Protein AF-A0A951FAU6-F1 (afdb_monomer_lite)

pLDDT: mean 72.51, std 13.75, range [37.19, 90.5]

Foldseek 3Di:
DPPPDDPVCLVVLLVVLLVVLVVVVVVDPDPDDPPDDDSVVLSVVLSVVVSVQVVVCVVVVDPDDPVVSVVVSVVVSCVSVVNDVVSVVDPPPDDD

Secondary structure (DSSP, 8-state):
--TT--HHHHHHHHHHHHHHHHHHHTTS-----TTSPPHHHHHHHHHHHHHHHHHHHHHTT-SS-HHHHHHHHHHHHHHHTT--THHHHS------

Radius of gyration: 15.75 Å; chains: 1; bounding box: 31×29×56 Å

Sequence (96 aa):
LGKRGDSVFTYRFRQLSEQRYRHLFSRFNKTTSPQEPPVEMQLHYISYAFVGAVLWWLEHDLPFTAEQFTTWLSRLSMTTAGISIEQLLSPSSAPA

Structure (mmCIF, N/CA/C/O backbone):
data_AF-A0A951FAU6-F1
#
_entry.id   AF-A0A951FAU6-F1
#
loop_
_atom_site.group_PDB
_atom_site.id
_atom_site.type_symbol
_atom_site.label_atom_id
_atom_site.label_alt_id
_atom_site.label_comp_id
_atom_site.label_asym_id
_atom_site.label_entity_id
_atom_site.label_seq_id
_atom_site.pdbx_PDB_ins_code
_atom_site.Cartn_x
_atom_site.Cartn_y
_atom_site.Cartn_z
_atom_site.occupancy
_atom_site.B_iso_or_equiv
_atom_site.auth_seq_id
_atom_site.auth_comp_id
_atom_site.auth_asym_id
_atom_site.auth_atom_id
_atom_site.pdbx_PDB_model_num
ATOM 1 N N . LEU A 1 1 ? 1.273 -6.557 -11.125 1.00 55.09 1 LEU A N 1
ATOM 2 C CA . LEU A 1 1 ? 0.413 -5.386 -10.913 1.00 55.09 1 LEU A CA 1
ATOM 3 C C . LEU A 1 1 ? 0.491 -4.572 -12.209 1.00 55.09 1 LEU A C 1
ATOM 5 O O . LEU A 1 1 ? 1.606 -4.284 -12.615 1.00 55.09 1 LEU A O 1
ATOM 9 N N . GLY A 1 2 ? -0.616 -4.445 -12.954 1.00 55.00 2 GLY A N 1
ATOM 10 C CA . GLY A 1 2 ? -0.669 -4.145 -14.407 1.00 55.00 2 GLY A CA 1
ATOM 11 C C . GLY A 1 2 ? -1.235 -5.330 -15.224 1.00 55.00 2 GLY A C 1
ATOM 12 O O . GLY A 1 2 ? -1.531 -6.367 -14.631 1.00 55.00 2 GLY A O 1
ATOM 13 N N . LYS A 1 3 ? -1.345 -5.257 -16.569 1.00 53.16 3 LYS A N 1
ATOM 14 C CA . LYS A 1 3 ? -1.906 -6.343 -17.438 1.00 53.16 3 LYS A CA 1
ATOM 15 C C . LYS A 1 3 ? -1.262 -7.736 -17.259 1.00 53.16 3 LYS A C 1
ATOM 17 O O . LYS A 1 3 ? -1.792 -8.725 -17.749 1.00 53.16 3 LYS A O 1
ATOM 22 N N . ARG A 1 4 ? -0.116 -7.812 -16.573 1.00 57.53 4 ARG A N 1
ATOM 23 C CA . ARG A 1 4 ? 0.638 -9.036 -16.244 1.00 57.53 4 ARG A CA 1
ATOM 24 C C . ARG A 1 4 ? 0.704 -9.325 -14.738 1.00 57.53 4 ARG A C 1
ATOM 26 O O . ARG A 1 4 ? 1.576 -10.051 -14.278 1.00 57.53 4 ARG A O 1
ATOM 33 N N . GLY A 1 5 ? -0.140 -8.684 -13.935 1.00 62.41 5 GLY A N 1
ATOM 34 C CA . GLY A 1 5 ? -0.124 -8.840 -12.490 1.00 62.41 5 GLY A CA 1
ATOM 35 C C . GLY A 1 5 ? -0.702 -10.160 -12.025 1.00 62.41 5 GLY A C 1
ATOM 36 O O . GLY A 1 5 ? -1.867 -10.439 -12.275 1.00 62.41 5 GLY A O 1
ATOM 37 N N . ASP A 1 6 ? 0.100 -10.919 -11.285 1.00 78.00 6 ASP A N 1
ATOM 38 C CA . ASP A 1 6 ? -0.368 -12.110 -10.592 1.00 78.00 6 ASP A CA 1
ATOM 39 C C . ASP A 1 6 ? -1.452 -11.730 -9.559 1.00 78.00 6 ASP A C 1
ATOM 41 O O . ASP A 1 6 ? -1.252 -10.899 -8.661 1.00 78.00 6 ASP A O 1
ATOM 45 N N . SER A 1 7 ? -2.633 -12.325 -9.723 1.00 71.44 7 SER A N 1
ATOM 46 C CA . SER A 1 7 ? -3.776 -12.152 -8.824 1.00 71.44 7 SER 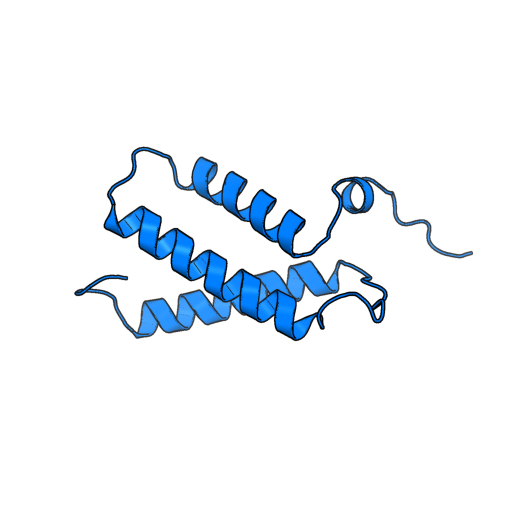A CA 1
ATOM 47 C C . SER A 1 7 ? -3.463 -12.611 -7.395 1.00 71.44 7 SER A C 1
ATOM 49 O O . SER A 1 7 ? -3.884 -11.963 -6.435 1.00 71.44 7 SER A O 1
ATOM 51 N N . VAL A 1 8 ? -2.633 -13.647 -7.238 1.00 77.38 8 VAL A N 1
ATOM 52 C CA . VAL A 1 8 ? -2.156 -14.159 -5.950 1.00 77.38 8 VAL A CA 1
ATOM 53 C C . VAL A 1 8 ? -1.225 -13.150 -5.289 1.00 77.38 8 VAL A C 1
ATOM 55 O O . VAL A 1 8 ? -1.353 -12.892 -4.092 1.00 77.38 8 VAL A O 1
ATOM 58 N N . PHE A 1 9 ? -0.324 -12.530 -6.055 1.00 73.69 9 PHE A N 1
ATOM 59 C CA . PHE A 1 9 ? 0.538 -11.463 -5.541 1.00 73.69 9 PHE A CA 1
ATOM 60 C C . PHE A 1 9 ? -0.289 -10.272 -5.052 1.00 73.69 9 PHE A C 1
ATOM 62 O O . PHE A 1 9 ? -0.074 -9.787 -3.946 1.00 73.69 9 PHE A O 1
ATOM 69 N N . THR A 1 10 ? -1.280 -9.845 -5.836 1.00 71.50 10 THR A N 1
ATOM 70 C CA . THR A 1 10 ? -2.154 -8.711 -5.495 1.00 71.50 10 THR A CA 1
ATOM 71 C C . THR A 1 10 ? -2.961 -8.983 -4.225 1.00 71.50 10 THR A C 1
ATOM 73 O O . THR A 1 10 ? -3.033 -8.135 -3.335 1.00 71.50 10 THR A O 1
ATOM 76 N N . TYR A 1 11 ? -3.520 -10.190 -4.106 1.00 77.12 11 TYR A N 1
ATOM 77 C CA . TYR A 1 11 ? -4.249 -10.626 -2.919 1.00 77.12 11 TYR A CA 1
ATOM 78 C C . TYR A 1 11 ? -3.353 -10.664 -1.672 1.00 77.12 11 TYR A C 1
ATOM 80 O O . TYR A 1 11 ? -3.701 -10.087 -0.642 1.00 77.12 11 TYR A O 1
ATOM 88 N N . ARG A 1 12 ? -2.167 -11.281 -1.769 1.00 80.12 12 ARG A N 1
ATOM 89 C CA . ARG A 1 12 ? -1.209 -11.355 -0.653 1.00 80.12 12 ARG A CA 1
ATOM 90 C C . ARG A 1 12 ? -0.704 -9.980 -0.242 1.00 80.12 12 ARG A C 1
ATOM 92 O O . ARG A 1 12 ? -0.610 -9.698 0.946 1.00 80.12 12 ARG A O 1
ATOM 99 N N . PHE A 1 13 ? -0.412 -9.121 -1.212 1.00 77.88 13 PHE A N 1
ATOM 100 C CA . PHE A 1 13 ? 0.028 -7.756 -0.960 1.00 77.88 13 PHE A CA 1
ATOM 101 C C . PHE A 1 13 ? -1.032 -6.977 -0.180 1.00 77.88 13 PHE A C 1
ATOM 103 O O . PHE A 1 13 ? -0.718 -6.387 0.849 1.00 77.88 13 PHE A O 1
ATOM 110 N N . ARG A 1 14 ? -2.303 -7.080 -0.585 1.00 74.44 14 ARG A N 1
ATOM 111 C CA . ARG A 1 14 ? -3.421 -6.481 0.147 1.00 74.44 14 ARG A CA 1
ATOM 112 C C . ARG A 1 14 ? -3.534 -7.008 1.580 1.00 74.44 14 ARG A C 1
ATOM 114 O O . ARG A 1 14 ? -3.629 -6.202 2.500 1.00 74.44 14 ARG A O 1
ATOM 121 N N . GLN A 1 15 ? -3.504 -8.328 1.780 1.00 80.19 15 GLN A N 1
ATOM 122 C CA . GLN A 1 15 ? -3.591 -8.908 3.126 1.00 80.19 15 GLN A CA 1
ATOM 123 C C . GLN A 1 15 ? -2.444 -8.441 4.031 1.00 80.19 15 GLN A C 1
ATOM 125 O O . GLN A 1 15 ? -2.672 -8.090 5.188 1.00 80.19 15 GLN A O 1
ATOM 130 N N . LEU A 1 16 ? -1.217 -8.400 3.505 1.00 81.56 16 LEU A N 1
ATOM 131 C CA . LEU A 1 16 ? -0.045 -7.941 4.251 1.00 81.56 16 LEU A CA 1
ATOM 132 C C . LEU A 1 16 ? -0.137 -6.450 4.595 1.00 81.56 16 LEU A C 1
ATOM 134 O O . LEU A 1 16 ? 0.216 -6.061 5.710 1.00 81.56 16 LEU A O 1
ATOM 138 N N . SER A 1 17 ? -0.641 -5.621 3.676 1.00 73.44 17 SER A N 1
ATOM 139 C CA . SER A 1 17 ? -0.921 -4.208 3.942 1.00 73.44 17 SER A CA 1
ATOM 140 C C . SER A 1 17 ? -1.949 -4.051 5.060 1.00 73.44 17 SER A C 1
ATOM 142 O O . SER A 1 17 ? -1.669 -3.367 6.043 1.00 73.44 17 SER A O 1
ATOM 144 N N . GLU A 1 18 ? -3.093 -4.735 4.973 1.00 76.12 18 GLU A N 1
ATOM 145 C CA . GLU A 1 18 ? -4.144 -4.676 5.997 1.00 76.12 18 GLU A CA 1
ATOM 146 C C . GLU A 1 18 ? -3.622 -5.122 7.373 1.00 76.12 18 GLU A C 1
ATOM 148 O O . GLU A 1 18 ? -3.870 -4.449 8.374 1.00 76.12 18 GLU A O 1
ATOM 153 N N . GLN A 1 19 ? -2.838 -6.204 7.440 1.00 80.62 19 GLN A N 1
ATOM 154 C CA . GLN A 1 19 ? -2.242 -6.684 8.690 1.00 80.62 19 GLN A CA 1
ATOM 155 C C . GLN A 1 19 ? -1.263 -5.666 9.288 1.00 80.62 19 GLN A C 1
ATOM 157 O O . GLN A 1 19 ? -1.299 -5.396 10.492 1.00 80.62 19 GLN A O 1
ATOM 162 N N . ARG A 1 20 ? -0.401 -5.071 8.454 1.00 75.56 20 ARG A N 1
ATOM 163 C CA . ARG A 1 20 ? 0.584 -4.077 8.893 1.00 75.56 20 ARG A CA 1
ATOM 164 C C . ARG A 1 20 ? -0.089 -2.809 9.404 1.00 75.56 20 ARG A C 1
ATOM 166 O O . ARG A 1 20 ? 0.323 -2.286 10.438 1.00 75.56 20 ARG A O 1
ATOM 173 N N . TYR A 1 21 ? -1.141 -2.347 8.733 1.00 70.06 21 TYR A N 1
ATOM 174 C CA . TYR A 1 21 ? -1.913 -1.204 9.202 1.00 70.06 21 TYR A CA 1
ATOM 175 C C . TYR A 1 21 ? -2.690 -1.532 10.472 1.00 70.06 21 TYR A C 1
ATOM 177 O O . TYR A 1 21 ? -2.632 -0.751 11.412 1.00 70.06 21 TYR A O 1
ATOM 185 N N . ARG A 1 22 ? -3.323 -2.703 10.580 1.00 73.56 22 ARG A N 1
ATOM 186 C CA . ARG A 1 22 ? -4.025 -3.103 11.809 1.00 73.56 22 ARG A CA 1
ATOM 187 C C . ARG A 1 22 ? -3.086 -3.101 13.026 1.00 73.56 22 ARG A C 1
ATOM 189 O O . ARG A 1 22 ? -3.472 -2.590 14.070 1.00 73.56 22 ARG A O 1
ATOM 196 N N . HIS A 1 23 ? -1.843 -3.570 12.867 1.00 75.06 23 HIS A N 1
ATOM 197 C CA . HIS A 1 23 ? -0.805 -3.520 13.913 1.00 75.06 23 HIS A CA 1
ATOM 198 C C . HIS A 1 23 ? -0.314 -2.102 14.237 1.00 75.06 23 HIS A C 1
ATOM 200 O O . HIS A 1 23 ? -0.026 -1.782 15.389 1.00 75.06 23 HIS A O 1
ATOM 206 N N . LEU A 1 24 ? -0.198 -1.233 13.230 1.00 66.69 24 LEU A N 1
ATOM 207 C CA . LEU A 1 24 ? 0.145 0.174 13.445 1.00 66.69 24 LEU A CA 1
ATOM 208 C C . LEU A 1 24 ? -0.979 0.892 14.199 1.00 66.69 24 LEU A C 1
ATOM 210 O O . LEU A 1 24 ? -0.719 1.516 15.218 1.00 66.69 24 LEU A O 1
ATOM 214 N N . PHE A 1 25 ? -2.226 0.743 13.754 1.00 66.00 25 PHE A N 1
ATOM 215 C CA . PHE A 1 25 ? -3.399 1.370 14.363 1.00 66.00 25 PHE A CA 1
ATOM 216 C C . PHE A 1 25 ? -3.723 0.838 15.756 1.00 66.00 25 PHE A C 1
ATOM 218 O O . PHE A 1 25 ? -4.121 1.630 16.598 1.00 66.00 25 PHE A O 1
ATOM 225 N N . SER A 1 26 ? -3.474 -0.440 16.061 1.00 70.56 26 SER A N 1
ATOM 226 C CA . SER A 1 26 ? -3.625 -0.949 17.433 1.00 70.56 26 SER A CA 1
ATOM 227 C C . SER A 1 26 ? -2.657 -0.306 18.430 1.00 70.56 26 SER A C 1
ATOM 229 O O . SER A 1 26 ? -2.882 -0.387 19.632 1.00 70.56 26 SER A O 1
ATOM 231 N N . ARG A 1 27 ? -1.564 0.310 17.957 1.00 66.81 27 ARG A N 1
ATOM 232 C CA . ARG A 1 27 ? -0.636 1.078 18.803 1.00 66.81 27 ARG A CA 1
ATOM 233 C C . ARG A 1 27 ? -1.074 2.526 19.007 1.00 66.81 27 ARG A C 1
ATOM 235 O O . ARG A 1 27 ? -0.569 3.179 19.914 1.00 66.81 27 ARG A O 1
ATOM 242 N N . PH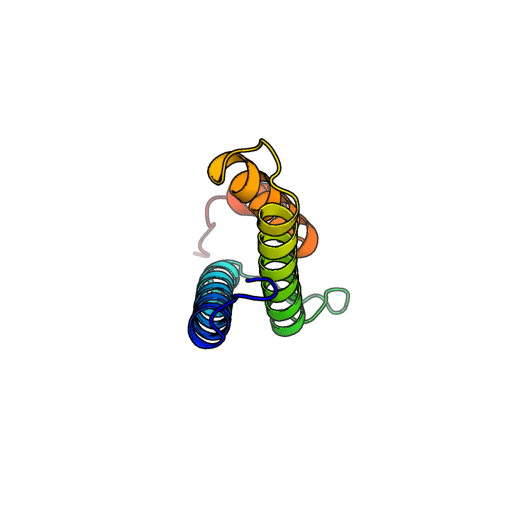E A 1 28 ? -1.994 3.027 18.187 1.00 61.28 28 PHE A N 1
ATOM 243 C CA . PHE A 1 28 ? -2.565 4.353 18.350 1.00 61.28 28 PHE A CA 1
ATOM 244 C C . PHE A 1 28 ? -3.848 4.220 19.175 1.00 61.28 28 PHE A C 1
ATOM 246 O O . PHE A 1 28 ? -4.867 3.746 18.677 1.00 61.28 28 PHE A O 1
ATOM 253 N N . ASN A 1 29 ? -3.809 4.647 20.442 1.00 54.03 29 ASN A N 1
ATOM 254 C CA . ASN A 1 29 ? -5.006 4.818 21.272 1.00 54.03 29 ASN A CA 1
ATOM 255 C C . ASN A 1 29 ? -5.833 5.990 20.725 1.00 54.03 29 ASN A C 1
ATOM 257 O O . ASN A 1 29 ? -5.843 7.084 21.285 1.00 54.03 29 ASN A O 1
ATOM 261 N N . LYS A 1 30 ? -6.491 5.782 19.585 1.00 58.66 30 LYS A N 1
ATOM 262 C CA . LYS A 1 30 ? -7.394 6.765 19.006 1.00 58.66 30 LYS A CA 1
ATOM 263 C C . LYS A 1 30 ? -8.709 6.713 19.769 1.00 58.66 30 LYS A C 1
ATOM 265 O O . LYS A 1 30 ? -9.533 5.825 19.558 1.00 58.66 30 LYS A O 1
ATOM 270 N N . THR A 1 31 ? -8.909 7.671 20.666 1.00 53.78 31 THR A N 1
ATOM 271 C CA . THR A 1 31 ? -10.242 7.998 21.167 1.00 53.78 31 THR A CA 1
ATOM 272 C C . THR A 1 31 ? -11.098 8.376 19.965 1.00 53.78 31 THR A C 1
ATOM 274 O O . THR A 1 31 ? -10.820 9.344 19.265 1.00 53.78 31 THR A O 1
ATOM 277 N N . THR A 1 32 ? -12.104 7.554 19.666 1.00 56.28 32 THR A N 1
ATOM 278 C CA . THR A 1 32 ? -12.980 7.771 18.514 1.00 56.28 32 THR A CA 1
ATOM 279 C C . THR A 1 32 ? -13.853 8.989 18.804 1.00 56.28 32 THR A C 1
ATOM 281 O O . THR A 1 32 ? -14.874 8.888 19.480 1.00 56.28 32 THR A O 1
ATOM 284 N N . SER A 1 33 ? -13.417 10.163 18.350 1.00 63.69 33 SER A N 1
ATOM 285 C CA . SER A 1 33 ? -14.269 11.347 18.331 1.00 63.69 33 SER A CA 1
ATOM 286 C C . SER A 1 33 ? -15.416 11.106 17.342 1.00 63.69 33 SER A C 1
ATOM 288 O O . SER A 1 33 ? -15.163 10.585 16.256 1.00 63.69 33 SER A O 1
ATOM 290 N N . PRO A 1 34 ? -16.659 11.519 17.645 1.00 65.62 34 PRO A N 1
ATOM 291 C CA . PRO A 1 34 ? -17.777 11.442 16.700 1.00 65.62 34 PRO A CA 1
ATOM 292 C C . PRO A 1 34 ? -17.539 12.191 15.379 1.00 65.62 34 PRO A C 1
ATOM 294 O O . PRO A 1 34 ? -18.271 11.978 14.418 1.00 65.62 34 PRO A O 1
ATOM 297 N N . GLN A 1 35 ? -16.545 13.086 15.332 1.00 74.75 35 GLN A N 1
ATOM 298 C CA . GLN A 1 35 ? -16.156 13.807 14.117 1.00 74.75 35 GLN A CA 1
ATOM 299 C C . GLN A 1 35 ? -15.083 13.093 13.282 1.00 74.75 35 GLN A C 1
ATOM 301 O O . GLN A 1 35 ? -14.761 13.556 12.190 1.00 74.75 35 GLN A O 1
ATOM 306 N N 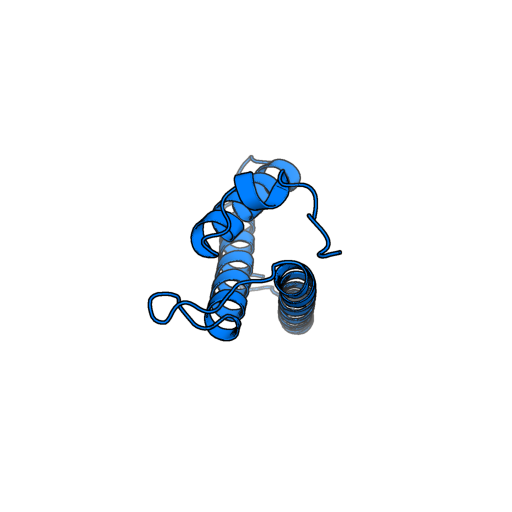. GLU A 1 36 ? -14.530 11.976 13.759 1.00 73.50 36 GLU A N 1
ATOM 307 C CA . GLU A 1 36 ? -13.540 11.196 13.020 1.00 73.50 36 GLU A CA 1
ATOM 308 C C . GLU A 1 36 ? -14.168 9.973 12.333 1.00 73.50 36 GLU A C 1
ATOM 310 O O . GLU A 1 36 ? -15.074 9.345 12.887 1.00 73.50 36 GLU A O 1
ATOM 315 N N . PRO A 1 37 ? -13.673 9.569 11.146 1.00 76.31 37 PRO A N 1
ATOM 316 C CA . PRO A 1 37 ? -14.104 8.324 10.520 1.00 76.31 37 PRO A CA 1
ATOM 317 C C . PRO A 1 37 ? -13.813 7.110 11.419 1.00 76.31 37 PRO A C 1
ATOM 319 O O . PRO A 1 37 ? -12.801 7.109 12.125 1.00 76.31 37 PRO A O 1
ATOM 322 N N . PRO A 1 38 ? -14.602 6.024 11.354 1.00 77.44 38 PRO A N 1
ATOM 323 C CA . PRO A 1 38 ? -14.287 4.788 12.066 1.00 77.44 38 PRO A CA 1
ATOM 324 C C . PRO A 1 38 ? -12.889 4.259 11.718 1.00 77.44 38 PRO A C 1
ATOM 326 O O . PRO A 1 38 ? -12.453 4.344 10.567 1.00 77.44 38 PRO A O 1
ATOM 329 N N . VAL A 1 39 ? -12.195 3.657 12.690 1.00 74.19 39 VAL A N 1
ATOM 330 C CA . VAL A 1 39 ? -10.839 3.103 12.494 1.00 74.19 39 VAL A CA 1
ATOM 331 C C . VAL A 1 39 ? -10.804 2.096 11.342 1.00 74.19 39 VAL A C 1
ATOM 333 O O . VAL A 1 39 ? -9.879 2.113 10.536 1.00 74.19 39 VAL A O 1
ATOM 336 N N . GLU A 1 40 ? -11.834 1.261 11.204 1.00 75.44 40 GLU A N 1
ATOM 337 C CA . GLU A 1 40 ? -11.950 0.307 10.094 1.00 75.44 40 GLU A CA 1
ATOM 338 C C . GLU A 1 40 ? -12.011 1.002 8.729 1.00 75.44 40 GLU A C 1
ATOM 340 O O . GLU A 1 40 ? -11.350 0.574 7.783 1.00 75.44 40 GLU A O 1
ATOM 345 N N . MET A 1 41 ? -12.734 2.122 8.634 1.00 80.50 41 MET A N 1
ATOM 346 C CA . MET A 1 41 ? -12.802 2.920 7.411 1.00 80.50 41 MET A CA 1
ATOM 347 C C . MET A 1 41 ? -11.436 3.531 7.075 1.00 80.50 41 MET A C 1
ATOM 349 O O . MET A 1 41 ? -11.009 3.469 5.922 1.00 80.50 41 MET A O 1
ATOM 353 N N . GLN A 1 42 ? -10.722 4.060 8.075 1.00 77.81 42 GLN A N 1
ATOM 354 C CA . GLN A 1 42 ? -9.363 4.591 7.902 1.00 77.81 42 GLN A CA 1
ATOM 355 C C . GLN A 1 42 ? -8.393 3.494 7.432 1.00 77.81 42 GLN A C 1
ATOM 357 O O . GLN A 1 42 ? -7.636 3.702 6.484 1.00 77.81 42 GLN A O 1
ATOM 362 N N . LEU A 1 43 ? -8.454 2.303 8.039 1.00 75.56 43 LEU A N 1
ATOM 363 C CA . LEU A 1 43 ? -7.630 1.146 7.679 1.00 75.56 43 LEU A CA 1
ATOM 364 C C . LEU A 1 43 ? -7.851 0.704 6.234 1.00 75.56 43 LEU A C 1
ATOM 366 O O . LEU A 1 43 ? -6.882 0.508 5.494 1.00 75.56 43 LEU A O 1
ATOM 370 N N . HIS A 1 44 ? -9.112 0.560 5.825 1.00 79.00 44 HIS A N 1
ATOM 371 C CA . HIS A 1 44 ? -9.437 0.203 4.452 1.00 79.00 44 HIS A CA 1
ATOM 372 C C . HIS A 1 44 ? -8.956 1.284 3.488 1.00 79.00 44 HIS A C 1
ATOM 374 O O . HIS A 1 44 ? -8.220 0.964 2.556 1.00 79.00 44 HIS A O 1
ATOM 380 N N . TYR A 1 45 ? -9.287 2.553 3.742 1.00 83.19 45 TYR A N 1
ATOM 381 C CA . TYR A 1 45 ? -8.878 3.670 2.893 1.00 83.19 45 TYR A CA 1
ATOM 382 C C . TYR A 1 45 ? -7.363 3.699 2.670 1.00 83.19 45 TYR A C 1
ATOM 384 O O . TYR A 1 45 ? -6.908 3.707 1.527 1.00 83.19 45 TYR A O 1
ATOM 392 N N . ILE A 1 46 ? -6.575 3.652 3.747 1.00 81.12 46 ILE A N 1
ATOM 393 C CA . ILE A 1 46 ? -5.113 3.726 3.664 1.00 81.12 46 ILE A CA 1
AT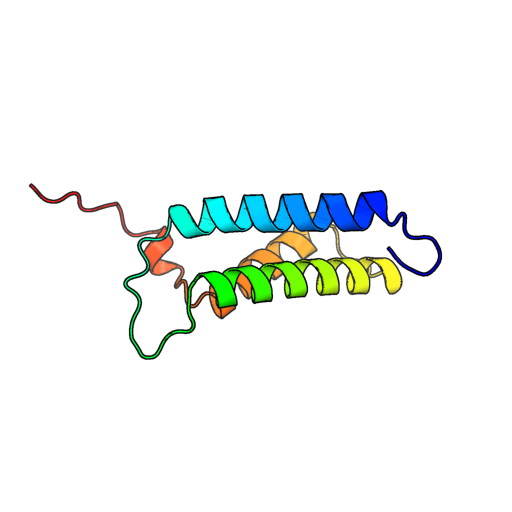OM 394 C C . ILE A 1 46 ? -4.548 2.502 2.937 1.00 81.12 46 ILE A C 1
ATOM 396 O O . ILE A 1 46 ? -3.655 2.649 2.105 1.00 81.12 46 ILE A O 1
ATOM 400 N N . SER A 1 47 ? -5.090 1.307 3.187 1.00 80.12 47 SER A N 1
ATOM 401 C CA . SER A 1 47 ? -4.658 0.085 2.495 1.00 80.12 47 SER A CA 1
ATOM 402 C C . SER A 1 47 ? -4.892 0.182 0.985 1.00 80.12 47 SER A C 1
ATOM 404 O O . SER A 1 47 ? -3.996 -0.127 0.202 1.00 80.12 47 SER A O 1
ATOM 406 N N . TYR A 1 48 ? -6.065 0.661 0.561 1.00 82.81 48 TYR A N 1
ATOM 407 C CA . TYR A 1 48 ? -6.366 0.869 -0.856 1.00 82.81 48 TYR A CA 1
ATOM 408 C C . TYR A 1 48 ? -5.511 1.979 -1.477 1.00 82.81 48 TYR A C 1
ATOM 410 O O . TYR A 1 48 ? -4.991 1.792 -2.577 1.00 82.81 48 TYR A O 1
ATOM 418 N N . ALA A 1 49 ? -5.318 3.098 -0.773 1.00 85.62 49 ALA A N 1
ATOM 419 C CA . ALA A 1 49 ? -4.471 4.198 -1.228 1.00 85.62 49 ALA A CA 1
ATOM 420 C C . ALA A 1 49 ? -3.014 3.749 -1.413 1.00 85.62 49 ALA A C 1
ATOM 422 O O . ALA A 1 49 ? -2.398 4.063 -2.430 1.00 85.62 49 ALA A O 1
ATOM 423 N N . PHE A 1 50 ? -2.483 2.954 -0.480 1.00 83.94 50 PHE A N 1
ATOM 424 C CA . PHE A 1 50 ? -1.145 2.376 -0.573 1.00 83.94 50 PHE A CA 1
ATOM 425 C C . PHE A 1 50 ? -0.996 1.493 -1.814 1.00 83.94 50 PHE A C 1
ATOM 427 O O . PHE A 1 50 ? -0.072 1.690 -2.601 1.00 83.94 50 PHE A O 1
ATOM 434 N N . VAL A 1 51 ? -1.931 0.560 -2.031 1.00 83.94 51 VAL A N 1
ATOM 435 C CA . VAL A 1 51 ? -1.921 -0.310 -3.217 1.00 83.94 51 VAL A CA 1
ATOM 436 C C . VAL A 1 51 ? -1.997 0.517 -4.497 1.00 83.94 51 VAL A C 1
ATOM 438 O O . VAL A 1 51 ? -1.187 0.307 -5.396 1.00 83.94 51 VAL A O 1
ATOM 441 N N . GLY A 1 52 ? -2.922 1.476 -4.573 1.00 87.12 52 GLY A N 1
ATOM 442 C CA . GLY A 1 52 ? -3.079 2.351 -5.735 1.00 87.12 52 GLY A CA 1
ATOM 443 C C . GLY A 1 52 ? -1.826 3.173 -6.033 1.00 87.12 52 GLY A C 1
ATOM 444 O O . GLY A 1 52 ? -1.437 3.309 -7.189 1.00 87.12 52 GLY A O 1
ATOM 445 N N . ALA A 1 53 ? -1.141 3.657 -5.002 1.00 89.25 53 ALA A N 1
ATOM 446 C CA . ALA A 1 53 ? 0.091 4.404 -5.178 1.00 89.25 53 ALA A CA 1
ATOM 447 C C . ALA A 1 53 ? 1.243 3.510 -5.667 1.00 89.25 53 ALA A C 1
ATOM 449 O O . ALA A 1 53 ? 1.953 3.895 -6.594 1.00 89.25 53 ALA A O 1
ATOM 450 N N . VAL A 1 54 ? 1.410 2.304 -5.106 1.00 85.12 54 VAL A N 1
ATOM 451 C CA . VAL A 1 54 ? 2.406 1.332 -5.599 1.00 85.12 54 VAL A CA 1
ATOM 452 C C . VAL A 1 54 ? 2.127 0.950 -7.054 1.00 85.12 54 VAL A C 1
ATOM 454 O O . VAL A 1 54 ? 3.061 0.887 -7.848 1.00 85.12 54 VAL A O 1
ATOM 457 N N . LEU A 1 55 ? 0.858 0.738 -7.418 1.00 85.31 55 LEU A N 1
ATOM 458 C CA . LEU A 1 55 ? 0.447 0.508 -8.805 1.00 85.31 55 LEU A CA 1
ATOM 459 C C . LEU A 1 55 ? 0.888 1.650 -9.715 1.00 85.31 55 LEU A C 1
ATOM 461 O O . LEU A 1 55 ? 1.605 1.421 -10.685 1.00 85.31 55 LEU A O 1
ATOM 465 N N . TRP A 1 56 ? 0.496 2.872 -9.361 1.00 88.50 56 TRP A N 1
ATOM 466 C CA . TRP A 1 56 ? 0.810 4.068 -10.129 1.00 88.50 56 TRP A CA 1
ATOM 467 C C . TRP A 1 56 ? 2.320 4.246 -10.324 1.00 88.50 56 TRP A C 1
ATOM 469 O O . TRP A 1 56 ? 2.760 4.498 -11.444 1.00 88.50 56 TRP A O 1
ATOM 479 N N . TRP A 1 57 ? 3.107 4.046 -9.262 1.00 88.56 57 TRP A N 1
ATOM 480 C CA . TRP A 1 57 ? 4.566 4.137 -9.304 1.00 88.56 57 TRP A CA 1
ATOM 481 C C . TRP A 1 57 ? 5.188 3.126 -10.275 1.00 88.56 57 TRP A C 1
ATOM 483 O O . TRP A 1 57 ? 6.010 3.506 -11.106 1.00 88.56 57 TRP A O 1
ATOM 493 N N . LEU A 1 58 ? 4.763 1.861 -10.207 1.00 84.31 58 LEU A N 1
ATOM 494 C CA . LEU A 1 58 ? 5.284 0.792 -11.064 1.00 84.31 58 LEU A CA 1
ATOM 495 C C . LEU A 1 58 ? 4.853 0.935 -12.530 1.00 84.31 58 LEU A C 1
ATOM 497 O O . LEU A 1 58 ? 5.601 0.556 -13.425 1.00 84.31 58 LEU A O 1
ATOM 501 N N . GLU A 1 59 ? 3.651 1.450 -12.792 1.00 88.69 59 GLU A N 1
ATOM 502 C CA . GLU A 1 59 ? 3.121 1.597 -14.155 1.00 88.69 59 GLU A CA 1
ATOM 503 C C . GLU A 1 59 ? 3.743 2.767 -14.928 1.00 88.69 59 GLU A C 1
ATOM 505 O O . GLU A 1 59 ? 3.771 2.728 -16.156 1.00 88.69 59 GLU A O 1
ATOM 510 N N . HIS A 1 60 ? 4.246 3.788 -14.228 1.00 87.56 60 HIS A N 1
ATOM 511 C CA . HIS A 1 60 ? 4.783 5.009 -14.839 1.00 87.56 60 HIS A CA 1
ATOM 512 C C . HIS A 1 60 ? 6.320 5.072 -14.857 1.00 87.56 60 HIS A C 1
ATOM 514 O O . HIS A 1 60 ? 6.861 6.104 -15.245 1.00 87.56 60 HIS A O 1
ATOM 520 N N . ASP A 1 61 ? 7.007 3.999 -14.443 1.00 82.94 61 ASP A N 1
ATOM 521 C CA . ASP A 1 61 ? 8.479 3.878 -14.416 1.00 82.94 61 ASP A CA 1
ATOM 522 C C . ASP A 1 61 ? 9.177 5.116 -13.819 1.00 82.94 61 ASP A C 1
ATOM 524 O O . ASP A 1 61 ? 10.103 5.703 -14.382 1.00 82.94 61 ASP A O 1
ATOM 528 N N . LEU A 1 62 ? 8.649 5.592 -12.688 1.00 84.31 62 LEU A N 1
ATOM 529 C CA . LEU A 1 62 ? 9.063 6.869 -12.113 1.00 84.31 62 LEU A CA 1
ATOM 530 C C . LEU A 1 62 ? 10.438 6.750 -11.427 1.00 84.31 62 LEU A C 1
ATOM 532 O O . LEU A 1 62 ? 10.708 5.755 -10.753 1.00 84.31 62 LEU A O 1
ATOM 536 N N . PRO A 1 63 ? 11.290 7.793 -11.494 1.00 86.56 63 PRO A N 1
ATOM 537 C CA . PRO A 1 63 ? 12.723 7.692 -11.185 1.00 86.56 63 PRO A CA 1
ATOM 538 C C . PRO A 1 63 ? 13.070 7.668 -9.687 1.00 86.56 63 PRO A C 1
ATOM 540 O O . PRO A 1 63 ? 14.245 7.692 -9.324 1.00 86.56 63 PRO A O 1
ATOM 543 N N . PHE A 1 64 ? 12.078 7.681 -8.798 1.00 87.31 64 PHE A N 1
ATOM 544 C CA . PHE A 1 64 ? 12.303 7.677 -7.352 1.00 87.31 64 PHE A CA 1
ATOM 545 C C . PHE A 1 64 ? 12.464 6.261 -6.803 1.00 87.31 64 PHE A C 1
ATOM 547 O O . PHE A 1 64 ? 11.833 5.310 -7.266 1.00 87.31 64 PHE A O 1
ATOM 554 N N . THR A 1 65 ? 13.300 6.131 -5.772 1.00 89.56 65 THR A N 1
ATOM 555 C CA . THR A 1 65 ? 13.568 4.837 -5.139 1.00 89.56 65 THR A CA 1
ATOM 556 C C . THR A 1 65 ? 12.368 4.357 -4.325 1.00 89.56 65 THR A C 1
ATOM 558 O O . THR A 1 65 ? 11.571 5.153 -3.817 1.00 89.56 65 THR A O 1
ATOM 561 N N . ALA A 1 66 ? 12.275 3.040 -4.120 1.00 85.38 66 ALA A N 1
ATOM 562 C CA . ALA A 1 66 ? 11.252 2.449 -3.257 1.00 85.38 66 ALA A CA 1
ATOM 563 C C . ALA A 1 66 ? 11.264 3.049 -1.835 1.00 85.38 66 ALA A C 1
ATOM 565 O O . ALA A 1 66 ? 10.213 3.212 -1.216 1.00 85.38 66 ALA A O 1
ATOM 566 N N . GLU A 1 67 ? 12.441 3.413 -1.321 1.00 87.25 67 GLU A N 1
ATOM 567 C CA . GLU A 1 67 ? 12.609 4.014 0.005 1.00 87.25 67 GLU A CA 1
ATOM 568 C C . GLU A 1 67 ? 12.057 5.446 0.072 1.00 87.25 67 GLU A C 1
ATOM 570 O O . GLU A 1 67 ? 11.295 5.780 0.988 1.00 87.25 67 GLU A O 1
ATOM 575 N N . GLN A 1 68 ? 12.367 6.276 -0.931 1.00 90.50 68 GLN A N 1
ATOM 576 C CA . GLN A 1 68 ? 11.804 7.625 -1.052 1.00 90.50 68 GLN A CA 1
ATOM 577 C C . GLN A 1 68 ? 10.280 7.567 -1.157 1.00 90.50 68 GLN A C 1
ATOM 579 O O . GLN A 1 68 ? 9.570 8.268 -0.432 1.00 90.50 68 GLN A O 1
ATOM 584 N N . PHE A 1 69 ? 9.774 6.664 -1.993 1.00 90.06 69 PHE A N 1
ATOM 585 C CA . PHE A 1 69 ? 8.346 6.486 -2.199 1.00 90.06 69 PHE A CA 1
ATOM 586 C C . PHE A 1 69 ? 7.623 6.021 -0.926 1.00 90.06 69 PHE A C 1
ATOM 588 O O . PHE A 1 69 ?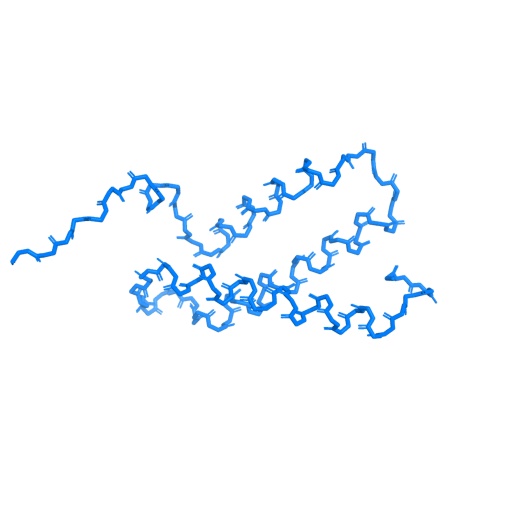 6.600 6.587 -0.534 1.00 90.06 69 PHE A O 1
ATOM 595 N N . THR A 1 70 ? 8.196 5.049 -0.213 1.00 84.69 70 THR A N 1
ATOM 596 C CA . THR A 1 70 ? 7.647 4.548 1.058 1.00 84.69 70 THR A CA 1
ATOM 597 C C . THR A 1 70 ? 7.628 5.633 2.136 1.00 84.69 70 THR A C 1
ATOM 599 O O . THR A 1 70 ? 6.677 5.716 2.918 1.00 84.69 70 THR A O 1
ATOM 602 N N . THR A 1 71 ? 8.639 6.507 2.161 1.00 85.88 71 THR A N 1
ATOM 603 C CA . THR A 1 71 ? 8.687 7.655 3.079 1.00 85.88 71 THR A CA 1
ATOM 604 C C . THR A 1 71 ? 7.522 8.612 2.830 1.00 85.88 71 THR A C 1
ATOM 606 O O . THR A 1 71 ? 6.836 9.012 3.774 1.00 85.88 71 THR A O 1
ATOM 609 N N . TRP A 1 72 ? 7.247 8.954 1.569 1.00 89.88 72 TRP A N 1
ATOM 610 C CA . TRP A 1 72 ? 6.114 9.813 1.217 1.00 89.88 72 TRP A CA 1
ATOM 611 C C . TRP A 1 72 ? 4.771 9.154 1.530 1.00 89.88 72 TRP A C 1
ATOM 613 O O . TRP A 1 72 ? 3.906 9.793 2.128 1.00 89.88 72 TRP A O 1
ATOM 623 N N . LEU A 1 73 ? 4.614 7.866 1.219 1.00 85.94 73 LEU A N 1
ATOM 624 C CA . LEU A 1 73 ? 3.392 7.122 1.531 1.00 85.94 73 LEU A CA 1
ATOM 625 C C . LEU A 1 73 ? 3.113 7.031 3.025 1.00 85.94 73 LEU A C 1
ATOM 627 O O . LEU A 1 73 ? 1.960 7.137 3.440 1.00 85.94 73 LEU A O 1
ATOM 631 N N . SER A 1 74 ? 4.154 6.871 3.837 1.00 81.00 74 SER A N 1
ATOM 632 C CA . SER A 1 74 ? 4.015 6.845 5.292 1.00 81.00 74 SER A CA 1
ATOM 633 C C . SER A 1 74 ? 3.516 8.193 5.813 1.00 81.00 74 SER A C 1
ATOM 635 O O . SER A 1 74 ? 2.572 8.228 6.597 1.00 81.00 74 SER A O 1
ATOM 637 N N . ARG A 1 75 ? 4.069 9.306 5.308 1.00 83.12 75 ARG A N 1
ATOM 638 C CA . ARG A 1 75 ? 3.606 10.660 5.656 1.00 83.12 75 ARG A CA 1
ATOM 639 C C . ARG A 1 75 ? 2.145 10.878 5.269 1.00 83.12 75 ARG A C 1
ATOM 641 O O . ARG A 1 75 ? 1.357 11.280 6.117 1.00 83.12 75 ARG A O 1
ATOM 648 N N . LEU A 1 76 ? 1.774 10.544 4.031 1.00 85.38 76 LEU A N 1
ATOM 649 C CA . LEU A 1 76 ? 0.392 10.651 3.552 1.00 85.38 76 LEU A CA 1
ATOM 650 C C . LEU A 1 76 ? -0.566 9.813 4.406 1.00 85.38 76 LEU A C 1
ATOM 652 O O . LEU A 1 76 ? -1.596 10.317 4.841 1.00 85.38 76 LEU A O 1
ATOM 656 N N . SER A 1 77 ? -0.190 8.567 4.708 1.00 79.25 77 SER A N 1
ATOM 657 C CA . SER A 1 77 ? -0.994 7.660 5.534 1.00 79.25 77 SER A CA 1
ATOM 658 C C . SER A 1 77 ? -1.241 8.230 6.931 1.00 79.25 77 SER A C 1
ATOM 660 O O . SER A 1 77 ? -2.363 8.167 7.421 1.00 79.25 77 SER A O 1
ATOM 662 N N . MET A 1 78 ? -0.220 8.815 7.567 1.00 75.75 78 MET A N 1
ATOM 663 C CA . MET A 1 78 ? -0.341 9.420 8.899 1.00 75.75 78 MET A CA 1
ATOM 664 C C . MET A 1 78 ? -1.216 10.675 8.881 1.00 75.75 78 MET A C 1
ATOM 666 O O . MET A 1 78 ? -2.080 10.823 9.743 1.00 75.75 78 MET A O 1
ATOM 670 N N . THR A 1 79 ? -1.056 11.538 7.871 1.00 79.19 79 THR A N 1
ATOM 671 C CA . THR A 1 79 ? -1.912 12.718 7.692 1.00 79.19 79 THR A CA 1
ATOM 672 C C . THR A 1 79 ? -3.370 12.318 7.487 1.00 79.19 79 THR A C 1
ATOM 674 O O . THR A 1 79 ? -4.248 12.874 8.140 1.00 79.19 79 THR A O 1
ATOM 677 N N . THR A 1 80 ? -3.652 11.329 6.633 1.00 73.94 80 THR A N 1
ATOM 678 C CA . THR A 1 80 ? -5.030 10.859 6.422 1.00 73.94 80 THR A CA 1
ATOM 679 C C . THR A 1 80 ? -5.600 10.167 7.656 1.00 73.94 80 THR A C 1
ATOM 681 O O . THR A 1 80 ? -6.783 10.306 7.954 1.00 73.94 80 THR A O 1
ATOM 684 N N . ALA A 1 81 ? -4.760 9.467 8.412 1.00 68.94 81 ALA A N 1
ATOM 685 C CA . ALA A 1 81 ? -5.140 8.905 9.694 1.00 68.94 81 ALA A CA 1
ATOM 686 C C . ALA A 1 81 ? -5.364 9.974 10.773 1.00 68.94 81 ALA A C 1
ATOM 688 O O . ALA A 1 81 ? -5.699 9.607 11.888 1.00 68.94 81 ALA A O 1
ATOM 689 N N . GLY A 1 82 ? -5.151 11.271 10.518 1.00 64.81 82 GLY A N 1
ATOM 690 C CA . GLY A 1 82 ? -5.235 12.307 11.553 1.00 64.81 82 GLY A CA 1
ATOM 691 C C . GLY A 1 82 ? -4.260 12.080 12.715 1.00 64.81 82 GLY A C 1
ATOM 692 O O . GLY A 1 82 ? -4.518 12.526 13.828 1.00 64.81 82 GLY A O 1
ATOM 693 N N . ILE A 1 83 ? -3.170 11.341 12.480 1.00 61.62 83 ILE A N 1
ATOM 694 C CA . ILE A 1 83 ? -2.127 11.080 13.472 1.00 61.62 83 ILE A CA 1
ATOM 695 C C . ILE A 1 83 ? -1.109 12.212 13.351 1.00 61.62 83 ILE A C 1
ATOM 697 O O . ILE A 1 83 ? -0.300 12.244 12.420 1.00 61.62 83 ILE A O 1
ATOM 701 N N . SER A 1 84 ? -1.153 13.159 14.285 1.00 53.94 84 SER A N 1
ATOM 702 C CA . SER A 1 84 ? -0.141 14.215 14.391 1.00 53.94 84 SER A CA 1
ATOM 703 C C . SER A 1 84 ? 1.199 13.629 14.843 1.00 53.94 84 SER A C 1
ATOM 705 O O . SER A 1 84 ? 1.239 12.792 15.743 1.00 53.94 84 SER A O 1
ATOM 707 N N . ILE A 1 85 ? 2.314 14.109 14.273 1.00 50.06 85 ILE A N 1
ATOM 708 C CA . ILE A 1 85 ? 3.683 13.701 14.661 1.00 50.06 85 ILE A CA 1
ATOM 709 C C . ILE A 1 85 ? 3.927 13.878 16.177 1.00 50.06 85 ILE A C 1
ATOM 711 O O . ILE A 1 85 ? 4.688 13.118 16.771 1.00 50.06 85 ILE A O 1
ATOM 715 N N . GLU A 1 86 ? 3.219 14.800 16.835 1.00 45.47 86 GLU A N 1
ATOM 716 C CA . GLU A 1 86 ? 3.283 15.007 18.290 1.00 45.47 86 GLU A CA 1
ATOM 717 C C . GLU A 1 86 ? 2.817 13.799 19.123 1.00 45.47 86 GLU A C 1
ATOM 719 O O . GLU A 1 86 ? 3.353 13.547 20.203 1.00 45.47 86 GLU A O 1
ATOM 724 N N . GLN A 1 87 ? 1.889 12.986 18.605 1.00 49.78 87 GLN A N 1
ATOM 725 C CA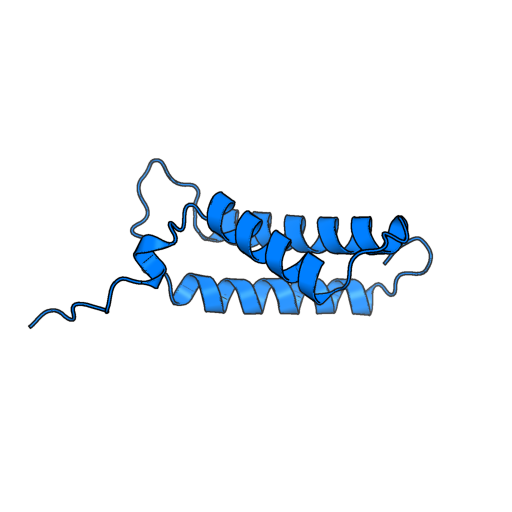 . GLN A 1 87 ? 1.466 11.738 19.255 1.00 49.78 87 GLN A CA 1
ATOM 726 C C . GLN A 1 87 ? 2.544 10.647 19.183 1.00 49.78 87 GLN A C 1
ATOM 728 O O . GLN A 1 87 ? 2.516 9.706 19.969 1.00 49.78 87 GLN A O 1
ATOM 733 N N . LEU A 1 88 ? 3.503 10.769 18.258 1.00 47.19 88 LEU A N 1
ATOM 734 C CA . LEU A 1 88 ? 4.628 9.843 18.109 1.00 47.19 88 LEU A CA 1
ATOM 735 C C . LEU A 1 88 ? 5.801 10.182 19.047 1.00 47.19 88 LEU A C 1
ATOM 737 O O . LEU A 1 88 ? 6.622 9.317 19.340 1.00 47.19 88 LEU A O 1
ATOM 741 N N . LEU A 1 89 ? 5.897 11.443 19.479 1.00 48.16 89 LEU A N 1
ATOM 742 C CA . LEU A 1 89 ? 6.993 11.969 20.303 1.00 48.16 89 LEU A CA 1
ATOM 743 C C . LEU A 1 89 ? 6.616 12.134 21.779 1.00 48.16 89 LEU A C 1
ATOM 745 O O . LEU A 1 89 ? 7.488 12.384 22.607 1.00 48.16 89 LEU A O 1
ATOM 749 N N . SER A 1 90 ? 5.337 11.979 22.115 1.00 43.00 90 SER A N 1
ATOM 750 C CA . SER A 1 90 ? 4.875 12.023 23.498 1.00 43.00 90 SER A CA 1
ATOM 751 C C . SER A 1 90 ? 5.221 10.700 24.200 1.00 43.00 90 SER A C 1
ATOM 753 O O . SER A 1 90 ? 4.709 9.653 23.793 1.00 43.00 90 SER A O 1
ATOM 755 N N . PRO A 1 91 ? 6.083 10.690 25.237 1.00 43.22 91 PRO A N 1
ATOM 756 C CA . PRO A 1 91 ? 6.292 9.495 26.039 1.00 43.22 91 PRO A CA 1
ATOM 757 C C . PRO A 1 91 ? 4.967 9.127 26.705 1.00 43.22 91 PRO A C 1
ATOM 759 O O . PRO A 1 91 ? 4.286 9.987 27.258 1.00 43.22 91 PRO A O 1
ATOM 762 N N . SER A 1 92 ? 4.612 7.844 26.630 1.00 49.88 92 SER A N 1
ATOM 763 C CA . SER A 1 92 ? 3.475 7.247 27.329 1.00 49.88 92 SER A CA 1
ATOM 764 C C . SER A 1 92 ? 3.498 7.647 28.807 1.00 49.88 92 SER A C 1
ATOM 766 O O . SER A 1 92 ? 4.197 7.023 29.606 1.00 49.88 92 SER A O 1
ATOM 768 N N . SER A 1 93 ? 2.726 8.661 29.191 1.00 50.16 93 SER A N 1
ATOM 769 C CA . SER A 1 93 ? 2.379 8.909 30.583 1.00 50.16 93 SER A CA 1
ATOM 770 C C . SER A 1 93 ? 1.420 7.802 31.016 1.00 50.16 93 SER A C 1
ATOM 772 O O . SER A 1 93 ? 0.211 7.867 30.802 1.00 50.16 93 SER A O 1
ATOM 774 N N . ALA A 1 94 ? 1.990 6.729 31.566 1.00 37.19 94 ALA A N 1
ATOM 775 C CA . ALA A 1 94 ? 1.228 5.708 32.267 1.00 37.19 94 ALA A CA 1
ATOM 776 C C . ALA A 1 94 ? 0.504 6.357 33.463 1.00 37.19 94 ALA A C 1
ATOM 778 O O . ALA A 1 94 ? 1.123 7.164 34.163 1.00 37.19 94 ALA A O 1
ATOM 779 N N . PRO A 1 95 ? -0.777 6.039 33.715 1.00 47.97 95 PRO A N 1
ATOM 780 C CA . PRO A 1 95 ? -1.438 6.489 34.929 1.00 47.97 95 PRO A CA 1
ATOM 781 C C . PRO A 1 95 ? -0.875 5.717 36.131 1.00 47.97 95 PRO A C 1
ATOM 783 O O . PRO A 1 95 ? -0.750 4.491 36.077 1.00 47.97 95 PRO A O 1
ATOM 786 N N . ALA A 1 96 ? -0.513 6.461 37.178 1.00 47.53 96 ALA A N 1
ATOM 787 C CA . ALA A 1 96 ? -0.308 5.950 38.532 1.00 47.53 96 ALA A CA 1
ATOM 788 C C . ALA A 1 96 ? -1.654 5.810 39.256 1.00 47.53 96 ALA A C 1
ATOM 790 O O . ALA A 1 96 ? -2.574 6.596 38.926 1.00 47.53 96 ALA A O 1
#